Protein AF-A0A395YA28-F1 (afdb_monomer_lite)

Structure (mmCIF, N/CA/C/O backbone):
data_AF-A0A395YA28-F1
#
_entry.id   AF-A0A395YA28-F1
#
loop_
_atom_site.group_PDB
_atom_site.id
_atom_site.type_symbol
_atom_site.label_atom_id
_atom_site.label_alt_id
_atom_site.label_comp_id
_atom_site.label_asym_id
_atom_site.label_entity_id
_atom_site.label_seq_id
_atom_site.pdbx_PDB_ins_code
_atom_site.Cartn_x
_atom_site.Cartn_y
_atom_site.Cartn_z
_atom_site.occupancy
_atom_site.B_iso_or_equiv
_atom_site.auth_seq_id
_atom_site.auth_comp_id
_atom_site.auth_asym_id
_atom_site.auth_atom_id
_atom_site.pdbx_PDB_model_num
ATOM 1 N N . MET A 1 1 ? -22.698 13.852 12.020 1.00 35.22 1 MET A N 1
ATOM 2 C CA . MET A 1 1 ? -21.594 12.892 11.823 1.00 35.22 1 MET A CA 1
ATOM 3 C C . MET A 1 1 ? -20.305 13.655 12.083 1.00 35.22 1 MET A C 1
ATOM 5 O O . MET A 1 1 ? -20.058 14.628 11.381 1.00 35.22 1 MET A O 1
ATOM 9 N N . ARG A 1 2 ? -19.586 13.351 13.172 1.00 27.75 2 ARG A N 1
ATOM 10 C CA . ARG A 1 2 ? -18.287 13.980 13.459 1.00 27.75 2 ARG A CA 1
ATOM 11 C C . ARG A 1 2 ? -17.238 13.216 12.652 1.00 27.75 2 ARG A C 1
ATOM 13 O O . ARG A 1 2 ? -17.076 12.029 12.889 1.00 27.75 2 ARG A O 1
ATOM 20 N N . LYS A 1 3 ? -16.581 13.883 11.700 1.00 34.47 3 LYS A N 1
ATOM 21 C CA . LYS A 1 3 ? -15.331 13.391 11.110 1.00 34.47 3 LYS A CA 1
ATOM 22 C C . LYS A 1 3 ? -14.284 13.401 12.222 1.00 34.47 3 LYS A C 1
ATOM 24 O O . LYS A 1 3 ? -14.001 14.473 12.759 1.00 34.47 3 LYS A O 1
ATOM 29 N N . VAL A 1 4 ? -13.781 12.234 12.604 1.00 31.22 4 VAL A N 1
ATOM 30 C CA . VAL A 1 4 ? -12.625 12.121 13.495 1.00 31.22 4 VAL A CA 1
ATOM 31 C C . VAL A 1 4 ? -11.410 12.154 12.578 1.00 31.22 4 VAL A C 1
ATOM 33 O O . VAL A 1 4 ? -11.018 11.140 12.028 1.00 31.22 4 VAL A O 1
ATOM 36 N N . GLY A 1 5 ? -10.897 13.354 12.302 1.00 30.86 5 GLY A N 1
ATOM 37 C CA . GLY A 1 5 ? -9.595 13.479 11.650 1.00 30.86 5 GLY A CA 1
ATOM 38 C C . GLY A 1 5 ? -8.529 12.974 12.618 1.00 30.86 5 GLY A C 1
ATOM 39 O O . GLY A 1 5 ? -8.517 13.392 13.780 1.00 30.86 5 GLY A O 1
ATOM 40 N N . PHE A 1 6 ? -7.675 12.059 12.165 1.00 36.03 6 PHE A N 1
ATOM 41 C CA . PHE A 1 6 ? -6.577 11.522 12.957 1.00 36.03 6 PHE A CA 1
ATOM 42 C C . PHE A 1 6 ? -5.488 12.598 13.083 1.00 36.03 6 PHE A C 1
ATOM 44 O O . PHE A 1 6 ? -4.566 12.698 12.284 1.00 36.03 6 PHE A O 1
ATOM 51 N N . THR A 1 7 ? -5.600 13.473 14.081 1.00 37.34 7 THR A N 1
ATOM 52 C CA . THR A 1 7 ? -4.488 14.367 14.421 1.00 37.34 7 THR A CA 1
ATOM 53 C C . THR A 1 7 ? -3.539 13.612 15.347 1.00 37.34 7 THR A C 1
ATOM 55 O O . THR A 1 7 ? -3.899 13.301 16.493 1.00 37.34 7 THR A O 1
ATOM 58 N N . ILE A 1 8 ? -2.340 13.305 14.844 1.00 44.94 8 ILE A N 1
ATOM 59 C CA . ILE A 1 8 ? -1.212 12.836 15.654 1.00 44.94 8 ILE A CA 1
ATOM 60 C C . ILE A 1 8 ? -0.702 14.038 16.467 1.00 44.94 8 ILE A C 1
ATOM 62 O O . ILE A 1 8 ? -0.041 14.938 15.949 1.00 44.94 8 ILE A O 1
ATOM 66 N N . GLU A 1 9 ? -1.073 14.099 17.745 1.00 35.69 9 GLU A N 1
ATOM 67 C CA . GLU A 1 9 ? -0.599 15.119 18.687 1.00 35.69 9 GLU A CA 1
ATOM 68 C C . GLU A 1 9 ? 0.757 14.678 19.256 1.00 35.69 9 GLU A C 1
ATOM 70 O O . GLU A 1 9 ? 0.826 13.893 20.201 1.00 35.69 9 GLU A O 1
ATOM 75 N N . PHE A 1 10 ? 1.847 15.179 18.672 1.00 41.66 10 PHE A N 1
ATOM 76 C CA . PHE A 1 10 ? 3.196 14.971 19.201 1.00 41.66 10 PHE A CA 1
ATOM 77 C C . PHE A 1 10 ? 3.428 15.850 20.440 1.00 41.66 10 PHE A C 1
ATOM 79 O O . PHE A 1 10 ? 3.102 17.042 20.449 1.00 41.66 10 PHE A O 1
ATOM 86 N N . GLY A 1 11 ? 3.994 15.260 21.498 1.00 36.97 11 GLY A N 1
ATOM 87 C CA . GLY A 1 11 ? 4.293 15.934 22.761 1.00 36.97 11 GLY A CA 1
ATOM 88 C C . GLY A 1 11 ? 5.095 17.226 22.558 1.00 36.97 11 GLY A C 1
ATOM 89 O O . GLY A 1 11 ? 6.029 17.287 21.765 1.00 36.97 11 GLY A O 1
ATOM 90 N N . LYS A 1 12 ? 4.726 18.284 23.291 1.00 42.75 12 LYS A N 1
ATOM 91 C CA . LYS A 1 12 ? 5.206 19.676 23.136 1.00 42.75 12 LYS A CA 1
ATOM 92 C C . LYS A 1 12 ? 6.704 19.923 23.429 1.00 42.75 12 LYS A C 1
ATOM 94 O O . LYS A 1 12 ? 7.068 21.056 23.740 1.00 42.75 12 LYS A O 1
ATOM 99 N N . THR A 1 13 ? 7.578 18.921 23.371 1.00 44.84 13 THR A N 1
ATOM 100 C CA . THR A 1 13 ? 8.970 19.038 23.846 1.00 44.84 13 THR A CA 1
ATOM 101 C C . THR A 1 13 ? 10.035 18.366 22.975 1.00 44.84 13 THR A C 1
ATOM 103 O O . THR A 1 13 ? 11.168 18.260 23.433 1.00 44.84 13 THR A O 1
ATOM 106 N N . GLU A 1 14 ? 9.734 17.942 21.747 1.00 44.88 14 GLU A N 1
ATOM 107 C CA . GLU A 1 14 ? 10.745 17.340 20.858 1.00 44.88 14 GLU A CA 1
ATOM 108 C C . GLU A 1 14 ? 11.347 18.361 19.883 1.00 44.88 14 GLU A C 1
ATOM 110 O O . GLU A 1 14 ? 10.665 19.247 19.361 1.00 44.88 14 GLU A O 1
ATOM 115 N N . ASN A 1 15 ? 12.660 18.257 19.675 1.00 51.00 15 ASN A N 1
ATOM 116 C CA . ASN A 1 15 ? 13.441 19.104 18.777 1.00 51.00 15 ASN A CA 1
ATOM 117 C C . ASN A 1 15 ? 12.958 18.908 17.323 1.00 51.00 15 ASN A C 1
ATOM 119 O O . ASN A 1 15 ? 12.634 17.788 16.946 1.00 51.00 15 ASN A O 1
ATOM 123 N N . GLU A 1 16 ? 12.924 19.949 16.479 1.00 54.19 16 GLU A N 1
ATOM 124 C CA . GLU A 1 16 ? 12.322 19.875 15.125 1.00 54.19 16 GLU A CA 1
ATOM 125 C C . GLU A 1 16 ? 12.904 18.748 14.254 1.00 54.19 16 GLU A C 1
ATOM 127 O O . GLU A 1 16 ? 12.191 18.141 13.458 1.00 54.19 16 GLU A O 1
ATOM 132 N N . LYS A 1 17 ? 14.190 18.436 14.450 1.00 55.50 17 LYS A N 1
ATOM 133 C CA . LYS A 1 17 ? 14.877 17.326 13.783 1.00 55.50 17 LYS A CA 1
ATOM 134 C C . LYS A 1 17 ? 14.385 15.951 14.259 1.00 55.50 17 LYS A C 1
ATOM 136 O O . LYS A 1 17 ? 14.103 15.089 13.440 1.00 55.50 17 LYS A O 1
ATOM 141 N N . GLU A 1 18 ? 14.253 15.781 15.570 1.00 54.69 18 GLU A N 1
ATOM 142 C CA . GLU A 1 18 ? 13.795 14.543 16.219 1.00 54.69 18 GLU A CA 1
ATOM 143 C C . GLU A 1 18 ? 12.316 14.283 15.884 1.00 54.69 18 GLU A C 1
ATOM 145 O O . GLU A 1 18 ? 11.922 13.171 15.555 1.00 54.69 18 GLU A O 1
ATOM 150 N N . ARG A 1 19 ? 11.517 15.356 15.809 1.00 50.41 19 ARG A N 1
ATOM 151 C CA . ARG A 1 19 ? 10.129 15.324 15.336 1.00 50.41 19 ARG A CA 1
ATOM 152 C C . ARG A 1 19 ? 10.008 14.867 13.875 1.00 50.41 19 ARG A C 1
ATOM 154 O O . ARG A 1 19 ? 9.058 14.165 13.543 1.00 50.41 19 ARG A O 1
ATOM 161 N N . GLY A 1 20 ? 10.940 15.271 13.007 1.00 57.16 20 GLY A N 1
ATOM 162 C CA . GLY A 1 20 ? 10.991 14.826 11.610 1.00 57.16 20 GLY A CA 1
ATOM 163 C C . GLY A 1 20 ? 11.366 13.348 11.469 1.00 57.16 20 GLY A C 1
ATOM 164 O O . GLY A 1 20 ? 10.718 12.627 10.719 1.00 57.16 20 GLY A O 1
ATOM 165 N N . GLU A 1 21 ? 12.357 12.883 12.233 1.00 60.34 21 GLU A N 1
ATOM 166 C CA . GLU A 1 21 ? 12.783 11.473 12.258 1.00 60.34 21 GLU A CA 1
ATOM 167 C C . GLU A 1 21 ? 11.669 10.555 12.809 1.00 60.34 21 GLU A C 1
ATOM 169 O O . GLU A 1 21 ? 11.380 9.511 12.220 1.00 60.34 21 GLU A O 1
ATOM 174 N N . ASN A 1 22 ? 10.962 10.984 13.863 1.00 62.81 22 ASN A N 1
ATOM 175 C CA . ASN A 1 22 ? 9.815 10.264 14.434 1.00 62.81 22 ASN A CA 1
ATOM 176 C C . ASN A 1 22 ? 8.620 10.195 13.467 1.00 62.81 22 ASN A C 1
ATOM 178 O O . ASN A 1 22 ? 7.894 9.203 13.441 1.00 62.81 22 ASN A O 1
ATOM 182 N N . PHE A 1 23 ? 8.416 11.237 12.657 1.00 64.00 23 PHE A N 1
ATOM 183 C CA . PHE A 1 23 ? 7.355 11.279 11.652 1.00 64.00 23 PHE A CA 1
ATOM 184 C C . PHE A 1 23 ? 7.618 10.317 10.489 1.00 64.00 23 PHE A C 1
ATOM 186 O O . PHE A 1 23 ? 6.723 9.561 10.125 1.00 64.00 23 PHE A O 1
ATOM 193 N N . VAL A 1 24 ? 8.845 10.299 9.954 1.00 65.50 24 VAL A N 1
ATOM 194 C CA . VAL A 1 24 ? 9.228 9.353 8.893 1.00 65.50 24 VAL A CA 1
ATOM 195 C C . VAL A 1 24 ? 9.125 7.919 9.409 1.00 65.50 24 VAL A C 1
ATOM 197 O O . VAL A 1 24 ? 8.414 7.126 8.808 1.00 65.50 24 VAL A O 1
ATOM 200 N N . SER A 1 25 ? 9.686 7.626 10.588 1.00 71.75 25 SER A N 1
ATOM 201 C CA . SER A 1 25 ? 9.591 6.295 11.218 1.00 71.75 25 SER A CA 1
ATOM 202 C C . SER A 1 25 ? 8.139 5.835 11.413 1.00 71.75 25 SER A C 1
ATOM 204 O O . SER A 1 25 ? 7.821 4.664 11.226 1.00 71.75 25 SER A O 1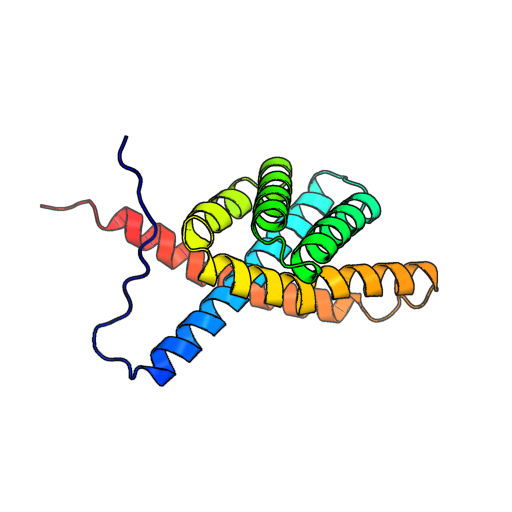
ATOM 206 N N . GLY A 1 26 ? 7.236 6.761 11.752 1.00 74.56 26 GLY A N 1
ATOM 207 C CA . GLY A 1 26 ? 5.806 6.476 11.851 1.00 74.56 26 GLY A CA 1
ATOM 208 C C . GLY A 1 26 ? 5.175 6.101 10.508 1.00 74.56 26 GLY A C 1
ATOM 209 O O . GLY A 1 26 ? 4.402 5.149 10.451 1.00 74.56 26 GLY A O 1
ATOM 210 N N . ILE A 1 27 ? 5.518 6.809 9.428 1.00 77.88 27 ILE A N 1
ATOM 211 C CA . ILE A 1 27 ? 5.037 6.491 8.074 1.00 77.88 27 ILE A CA 1
ATOM 212 C C . ILE A 1 27 ? 5.583 5.140 7.606 1.00 77.88 27 ILE A C 1
ATOM 214 O O . ILE A 1 27 ? 4.824 4.346 7.061 1.00 77.88 27 ILE A O 1
ATOM 218 N N . GLU A 1 28 ? 6.854 4.836 7.870 1.00 80.56 28 GLU A N 1
ATOM 219 C CA . GLU A 1 28 ? 7.442 3.535 7.527 1.00 80.56 28 GLU A CA 1
ATOM 220 C C . GLU A 1 28 ? 6.700 2.373 8.202 1.00 80.56 28 GLU A C 1
ATOM 222 O O . GLU A 1 28 ? 6.359 1.385 7.549 1.00 80.56 28 GLU A O 1
ATOM 227 N N . ALA A 1 29 ? 6.394 2.504 9.497 1.00 79.69 29 ALA A N 1
ATOM 228 C CA . ALA A 1 29 ? 5.615 1.507 10.229 1.00 79.69 29 ALA A CA 1
ATOM 229 C C . ALA A 1 29 ? 4.206 1.345 9.632 1.00 79.69 29 ALA A C 1
ATOM 231 O O . ALA A 1 29 ? 3.722 0.228 9.450 1.00 79.69 29 ALA A O 1
ATOM 232 N N . LEU A 1 30 ? 3.559 2.454 9.259 1.00 81.31 30 LEU A N 1
ATOM 233 C CA . LEU A 1 30 ? 2.241 2.444 8.620 1.00 81.31 30 LEU A CA 1
ATOM 234 C C . LEU A 1 30 ? 2.261 1.761 7.251 1.00 81.31 30 LEU A C 1
ATOM 236 O O . LEU A 1 30 ? 1.351 0.984 6.958 1.00 81.31 30 LEU A O 1
ATOM 240 N N . VAL A 1 31 ? 3.292 2.005 6.437 1.00 86.56 31 VAL A N 1
ATOM 241 C CA . VAL A 1 31 ? 3.490 1.322 5.150 1.00 86.56 31 VAL A CA 1
ATOM 242 C C . VAL A 1 31 ? 3.566 -0.184 5.364 1.00 86.56 31 VAL A C 1
ATOM 244 O O . VAL A 1 31 ? 2.800 -0.927 4.754 1.00 86.56 3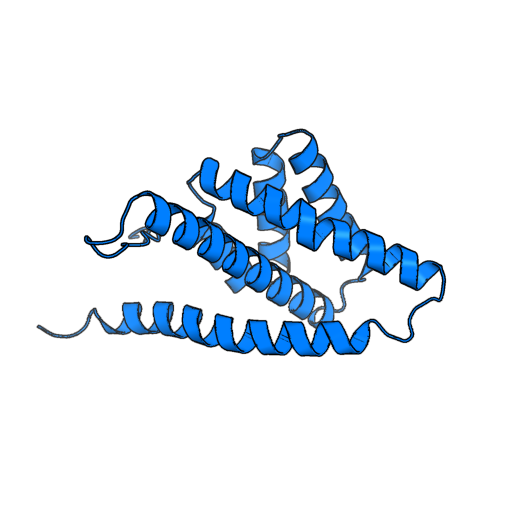1 VAL A O 1
ATOM 247 N N . ARG A 1 32 ? 4.431 -0.638 6.275 1.00 84.38 32 ARG A N 1
ATOM 248 C CA . ARG A 1 32 ? 4.629 -2.072 6.518 1.00 84.38 32 ARG A CA 1
ATOM 249 C C . ARG A 1 32 ? 3.389 -2.750 7.098 1.00 84.38 32 ARG A C 1
ATOM 251 O O . ARG A 1 32 ? 3.083 -3.880 6.742 1.00 84.38 32 ARG A O 1
ATOM 258 N N . MET A 1 33 ? 2.645 -2.072 7.970 1.00 84.00 33 MET A N 1
ATOM 259 C CA . MET A 1 33 ? 1.390 -2.617 8.498 1.00 84.00 33 MET A CA 1
ATOM 260 C C . MET A 1 33 ? 0.291 -2.693 7.444 1.00 84.00 33 MET A C 1
ATOM 262 O O . MET A 1 33 ? -0.479 -3.652 7.438 1.00 84.00 33 MET A O 1
ATOM 266 N N . THR A 1 34 ? 0.218 -1.691 6.564 1.00 86.44 34 THR A N 1
ATOM 267 C CA . THR A 1 34 ? -0.709 -1.710 5.430 1.00 86.44 34 THR A CA 1
ATOM 268 C C . THR A 1 34 ? -0.373 -2.888 4.523 1.00 86.44 34 THR A C 1
ATOM 270 O O . THR A 1 34 ? -1.245 -3.696 4.229 1.00 86.44 34 THR A O 1
ATOM 273 N N . GLU A 1 35 ? 0.895 -3.032 4.141 1.00 89.31 35 GLU A N 1
ATOM 274 C CA . GLU A 1 35 ? 1.376 -4.137 3.312 1.00 89.31 35 GLU A CA 1
ATOM 275 C C . GLU A 1 35 ? 1.054 -5.504 3.918 1.00 89.31 35 GLU A C 1
ATOM 277 O O . GLU A 1 35 ? 0.444 -6.325 3.236 1.00 89.31 35 GLU A O 1
ATOM 282 N N . LYS A 1 36 ? 1.377 -5.722 5.200 1.00 87.25 36 LYS A N 1
ATOM 283 C CA . LYS A 1 36 ? 1.115 -6.997 5.876 1.00 87.25 36 LYS A CA 1
ATOM 284 C C . LYS A 1 36 ? -0.362 -7.368 5.805 1.00 87.25 36 LYS A C 1
ATOM 286 O O . LYS A 1 36 ? -0.695 -8.488 5.438 1.00 87.25 36 LYS A O 1
ATOM 291 N N . ARG A 1 37 ? -1.253 -6.414 6.093 1.00 85.31 37 ARG A N 1
ATOM 292 C CA . ARG A 1 37 ? -2.703 -6.641 6.024 1.00 85.31 37 ARG A CA 1
ATOM 293 C C . ARG A 1 37 ? -3.182 -6.964 4.618 1.00 85.31 37 ARG A C 1
ATOM 295 O O . ARG A 1 37 ? -3.970 -7.888 4.451 1.00 85.31 37 ARG A O 1
ATOM 302 N N . LEU A 1 38 ? -2.707 -6.229 3.612 1.00 86.50 38 LEU A N 1
ATOM 303 C CA . LEU A 1 38 ? -3.065 -6.503 2.221 1.00 86.50 38 LEU A CA 1
ATOM 304 C C . LEU A 1 38 ? -2.573 -7.892 1.789 1.00 86.50 38 LEU A C 1
ATOM 306 O O . LEU A 1 38 ? -3.332 -8.639 1.180 1.00 86.50 38 LEU A O 1
ATOM 310 N N . SER A 1 39 ? -1.344 -8.261 2.152 1.00 86.00 39 SER A N 1
ATOM 311 C CA . SER A 1 39 ? -0.746 -9.562 1.833 1.00 86.00 39 SER A CA 1
ATOM 312 C C . SER A 1 39 ? -1.477 -10.726 2.515 1.00 86.00 39 SER A C 1
ATOM 314 O O . SER A 1 39 ? -1.856 -11.695 1.850 1.00 86.00 39 SER A O 1
ATOM 316 N N . ASP A 1 40 ? -1.768 -10.600 3.814 1.00 86.00 40 ASP A N 1
ATOM 317 C CA . ASP A 1 40 ? -2.552 -11.582 4.574 1.00 86.00 40 ASP A CA 1
ATOM 318 C C . ASP A 1 40 ? -3.958 -11.741 3.964 1.00 86.00 40 ASP A C 1
ATOM 320 O O . ASP A 1 40 ? -4.424 -12.858 3.726 1.00 86.00 40 ASP A O 1
ATOM 324 N N . ALA A 1 41 ? -4.614 -10.630 3.613 1.00 84.81 41 ALA A N 1
ATOM 325 C CA . ALA A 1 41 ? -5.928 -10.648 2.977 1.00 84.81 41 ALA A CA 1
ATOM 326 C C . ALA A 1 41 ? -5.909 -11.295 1.582 1.00 84.81 41 ALA A C 1
ATOM 328 O O . ALA A 1 41 ? -6.844 -12.017 1.230 1.00 84.81 41 ALA A O 1
ATOM 329 N N . VAL A 1 42 ? -4.859 -11.091 0.780 1.00 84.19 42 VAL A N 1
ATOM 330 C CA . VAL A 1 42 ? -4.685 -11.772 -0.519 1.00 84.19 42 VAL A CA 1
ATOM 331 C C . VAL A 1 42 ? -4.597 -13.283 -0.322 1.00 84.19 42 VAL A C 1
ATOM 333 O O . VAL A 1 42 ? -5.290 -14.036 -1.013 1.00 84.19 42 VAL A O 1
ATOM 336 N N . HIS A 1 43 ? -3.809 -13.725 0.660 1.00 81.19 43 HIS A N 1
ATOM 337 C CA . HIS A 1 43 ? -3.683 -15.139 0.998 1.00 81.19 43 HIS A CA 1
ATOM 338 C C . HIS A 1 43 ? -5.023 -15.744 1.466 1.00 81.19 43 HIS A C 1
ATOM 340 O O . HIS A 1 43 ? -5.385 -16.847 1.049 1.00 81.19 43 HIS A O 1
ATO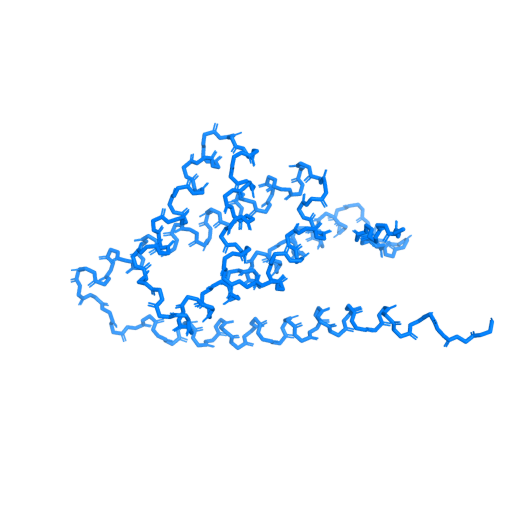M 346 N N . ASP A 1 44 ? -5.797 -15.014 2.273 1.00 80.38 44 ASP A N 1
ATOM 347 C CA . ASP A 1 44 ? -7.065 -15.491 2.841 1.00 80.38 44 ASP A CA 1
ATOM 348 C C . ASP A 1 44 ? -8.246 -15.457 1.857 1.00 80.38 44 ASP A C 1
ATOM 350 O O . ASP A 1 44 ? -9.147 -16.301 1.920 1.00 80.38 44 ASP A O 1
ATOM 354 N N . THR A 1 45 ? -8.257 -14.503 0.923 1.00 77.06 45 THR A N 1
ATOM 355 C CA . THR A 1 45 ? -9.312 -14.369 -0.099 1.00 77.06 45 THR A CA 1
ATOM 356 C C . THR A 1 45 ? -9.133 -15.329 -1.276 1.00 77.06 45 THR A C 1
ATOM 358 O O . THR A 1 45 ? -10.074 -15.525 -2.052 1.00 77.06 45 THR A O 1
ATOM 361 N N . GLY A 1 46 ? -7.961 -15.962 -1.400 1.00 71.38 46 GLY A N 1
ATOM 362 C CA . GLY A 1 46 ? -7.619 -16.822 -2.533 1.00 71.38 46 GLY A CA 1
ATOM 363 C C . GLY A 1 46 ? -7.442 -16.041 -3.835 1.00 71.38 46 GLY A C 1
ATOM 364 O O . GLY A 1 46 ? -7.645 -16.599 -4.915 1.00 71.38 46 GLY A O 1
ATOM 365 N N . LEU A 1 47 ? -7.123 -14.748 -3.732 1.00 78.62 47 LEU A N 1
ATOM 366 C CA . LEU A 1 47 ? -6.712 -13.937 -4.869 1.00 78.62 47 LEU A CA 1
ATOM 367 C C . LEU A 1 47 ? -5.382 -14.466 -5.407 1.00 78.62 47 LEU A C 1
ATOM 369 O O . LEU A 1 47 ? -4.493 -14.852 -4.650 1.00 78.62 47 LEU A O 1
ATOM 373 N N . GLU A 1 48 ? -5.258 -14.495 -6.731 1.00 83.25 48 GLU A N 1
ATOM 374 C CA . GLU A 1 48 ? -4.008 -14.894 -7.372 1.00 83.25 48 GLU A CA 1
ATOM 375 C C . GLU A 1 48 ? -2.918 -13.885 -7.010 1.00 83.25 48 GLU A C 1
ATOM 377 O O . GLU A 1 48 ? -3.092 -12.677 -7.195 1.00 83.25 48 GLU A O 1
ATOM 382 N N . PHE A 1 49 ? -1.787 -14.391 -6.519 1.00 82.00 49 PHE A N 1
ATOM 383 C CA . PHE A 1 49 ? -0.643 -13.570 -6.125 1.00 82.00 49 PHE A CA 1
ATOM 384 C C . PHE A 1 49 ? -0.185 -12.656 -7.269 1.00 82.00 49 PHE A C 1
ATOM 386 O O . PHE A 1 49 ? 0.078 -11.480 -7.045 1.00 82.00 49 PHE A O 1
ATOM 393 N N . ASP A 1 50 ? -0.194 -13.155 -8.507 1.00 81.94 50 ASP A N 1
ATOM 394 C CA . ASP A 1 50 ? 0.167 -12.366 -9.689 1.00 81.94 50 ASP A CA 1
ATOM 395 C C . ASP A 1 50 ? -0.755 -11.157 -9.894 1.00 81.94 50 ASP A C 1
ATOM 397 O O . ASP A 1 50 ? -0.277 -10.075 -10.218 1.00 81.94 50 ASP A O 1
ATOM 401 N N . ALA A 1 51 ? -2.060 -11.302 -9.635 1.00 85.56 51 ALA A N 1
ATOM 402 C CA . ALA A 1 51 ? -3.008 -10.195 -9.751 1.00 85.56 51 ALA A CA 1
ATOM 403 C C . ALA A 1 51 ? -2.785 -9.128 -8.666 1.00 85.56 51 ALA A C 1
ATOM 405 O O . ALA A 1 51 ? -3.031 -7.947 -8.903 1.00 85.56 51 ALA A O 1
ATOM 406 N N . TYR A 1 52 ? -2.311 -9.537 -7.486 1.00 87.88 52 TYR A N 1
ATOM 407 C CA . TYR A 1 52 ? -1.896 -8.605 -6.442 1.00 87.88 52 TYR A CA 1
ATOM 408 C C . TYR A 1 52 ? -0.620 -7.858 -6.844 1.00 87.88 52 TYR A C 1
ATOM 410 O O . TYR A 1 52 ? -0.598 -6.633 -6.776 1.00 87.88 52 TYR A O 1
ATOM 418 N N . VAL A 1 53 ? 0.403 -8.568 -7.333 1.00 87.50 53 VAL A N 1
ATOM 419 C CA . VAL A 1 53 ? 1.654 -7.949 -7.804 1.00 87.50 53 VAL A CA 1
ATOM 420 C C . VAL A 1 53 ? 1.398 -6.980 -8.961 1.00 87.50 53 VAL A C 1
ATOM 422 O O . VAL A 1 53 ? 1.970 -5.897 -8.962 1.00 87.50 53 VAL A O 1
ATOM 425 N N . ASP A 1 54 ? 0.510 -7.312 -9.901 1.00 89.50 54 ASP A N 1
ATOM 426 C CA . ASP A 1 54 ? 0.144 -6.410 -11.002 1.00 89.50 54 ASP A CA 1
ATOM 427 C C . ASP A 1 54 ? -0.515 -5.114 -10.497 1.00 89.50 54 ASP A C 1
ATOM 429 O O . ASP A 1 54 ? -0.234 -4.035 -11.014 1.00 89.50 54 ASP A O 1
ATOM 433 N N . ALA A 1 55 ? -1.349 -5.189 -9.454 1.00 90.38 55 ALA A N 1
ATOM 434 C CA . ALA A 1 55 ? -1.929 -3.996 -8.838 1.00 90.38 55 ALA A CA 1
ATOM 435 C C . ALA A 1 55 ? -0.865 -3.133 -8.133 1.00 90.38 55 ALA A C 1
ATOM 437 O O . ALA A 1 55 ? -0.934 -1.905 -8.191 1.00 90.38 55 ALA A O 1
ATOM 438 N N . LEU A 1 56 ? 0.126 -3.758 -7.485 1.00 91.81 56 LEU A N 1
ATOM 439 C CA . LEU A 1 56 ? 1.252 -3.043 -6.876 1.00 91.81 56 LEU A CA 1
ATOM 440 C C . LEU A 1 56 ? 2.138 -2.365 -7.931 1.00 91.81 56 LEU A C 1
ATOM 442 O O . LEU A 1 56 ? 2.539 -1.221 -7.733 1.00 91.81 56 LEU A O 1
ATOM 446 N N . ASP A 1 57 ? 2.399 -3.042 -9.052 1.00 89.50 57 ASP A N 1
ATOM 447 C CA . ASP A 1 57 ? 3.157 -2.512 -10.195 1.00 89.50 57 ASP A CA 1
ATOM 448 C C . ASP A 1 57 ? 2.438 -1.312 -10.840 1.00 89.50 57 ASP A C 1
ATOM 450 O O . ASP A 1 57 ? 3.057 -0.304 -11.177 1.00 89.50 57 ASP A O 1
ATOM 454 N N . GLU A 1 58 ? 1.105 -1.354 -10.932 1.00 92.75 58 GLU A N 1
ATOM 455 C CA . GLU A 1 58 ? 0.314 -0.220 -11.421 1.00 92.75 58 GLU A CA 1
ATOM 456 C C . GLU A 1 58 ? 0.400 0.991 -10.473 1.00 92.75 58 GLU A C 1
ATOM 458 O O . GLU A 1 58 ? 0.648 2.111 -10.923 1.00 92.75 58 GLU A O 1
ATOM 463 N N . ILE A 1 59 ? 0.273 0.780 -9.156 1.00 92.81 59 ILE A N 1
ATOM 464 C CA . ILE A 1 59 ? 0.454 1.840 -8.144 1.00 92.81 59 ILE A CA 1
ATOM 465 C C . ILE A 1 59 ? 1.871 2.437 -8.226 1.00 92.81 59 ILE A C 1
ATOM 467 O O . ILE A 1 59 ? 2.034 3.662 -8.174 1.00 92.81 59 ILE A O 1
ATOM 471 N N . SER A 1 60 ? 2.883 1.578 -8.373 1.00 91.69 60 SER A N 1
ATOM 472 C CA . SER A 1 60 ? 4.291 1.952 -8.546 1.00 91.69 60 SER A CA 1
ATOM 473 C C . SER A 1 60 ? 4.487 2.866 -9.756 1.00 91.69 60 SER A C 1
ATOM 475 O O . SER A 1 60 ? 5.016 3.970 -9.617 1.00 91.69 60 SER A O 1
ATOM 477 N N . SER A 1 61 ? 3.951 2.476 -10.917 1.00 92.19 61 SER A N 1
ATOM 478 C CA . SER A 1 61 ? 4.074 3.248 -12.156 1.00 92.19 61 SER A CA 1
ATOM 479 C C . SER A 1 61 ? 3.530 4.671 -12.012 1.00 92.19 61 SER A C 1
ATOM 481 O O . SER A 1 61 ? 4.171 5.623 -12.456 1.00 92.19 61 SER A O 1
ATOM 483 N N . TYR A 1 62 ? 2.365 4.848 -11.381 1.00 93.81 62 TYR A N 1
ATOM 484 C CA . TYR A 1 62 ? 1.808 6.187 -11.154 1.00 93.81 62 TYR A CA 1
ATOM 485 C C . TYR A 1 62 ? 2.622 7.000 -10.141 1.00 93.81 62 TYR A C 1
ATOM 487 O O . TYR A 1 62 ? 2.784 8.211 -10.309 1.00 93.81 62 TYR A O 1
ATOM 495 N N . THR A 1 63 ? 3.177 6.340 -9.123 1.00 92.69 63 THR A N 1
ATOM 496 C CA . THR A 1 63 ? 4.073 6.976 -8.146 1.00 92.69 63 THR A CA 1
ATOM 497 C C . THR A 1 63 ? 5.336 7.511 -8.830 1.00 92.69 63 THR A C 1
ATOM 499 O O . THR A 1 63 ? 5.679 8.679 -8.651 1.00 92.69 63 THR A O 1
ATOM 502 N N . ASP A 1 64 ? 5.969 6.711 -9.691 1.00 90.81 64 ASP A N 1
ATOM 503 C CA . ASP A 1 64 ? 7.174 7.092 -10.443 1.00 90.81 64 ASP A CA 1
ATOM 504 C C . ASP A 1 64 ? 6.934 8.228 -11.447 1.00 90.81 64 ASP A C 1
ATOM 506 O O . ASP A 1 64 ? 7.808 9.069 -11.686 1.00 90.81 64 ASP A O 1
ATOM 510 N N . GLU A 1 65 ? 5.734 8.292 -12.026 1.00 94.50 65 GLU A N 1
ATOM 511 C CA . GLU A 1 65 ? 5.311 9.394 -12.895 1.00 94.50 65 GLU A CA 1
ATOM 512 C C . GLU A 1 65 ? 5.002 10.688 -12.116 1.00 94.50 65 GLU A C 1
ATOM 514 O O . GLU A 1 65 ? 4.828 11.756 -12.716 1.00 94.50 65 GLU A O 1
ATOM 519 N N . GLY A 1 66 ? 4.978 10.620 -10.781 1.00 91.88 66 GLY A N 1
ATOM 520 C CA . GLY A 1 66 ? 4.605 11.716 -9.893 1.00 91.88 66 GLY A CA 1
ATOM 521 C C . GLY A 1 66 ? 3.097 11.974 -9.839 1.00 91.88 66 GLY A C 1
ATOM 522 O O . GLY A 1 66 ? 2.678 13.015 -9.323 1.00 91.88 66 GLY A O 1
ATOM 523 N N . ASP A 1 67 ? 2.282 11.053 -10.359 1.00 93.25 67 ASP A N 1
ATOM 524 C CA . ASP A 1 67 ? 0.822 11.082 -10.276 1.00 93.25 67 ASP A CA 1
ATOM 525 C C . ASP A 1 67 ? 0.343 10.422 -8.973 1.00 93.25 67 ASP A C 1
ATOM 527 O O . ASP A 1 67 ? -0.293 9.366 -8.935 1.00 93.25 67 ASP A O 1
ATOM 531 N N . TYR A 1 68 ? 0.679 11.081 -7.864 1.00 91.00 68 TYR A N 1
ATOM 532 C CA . TYR A 1 68 ? 0.323 10.628 -6.521 1.00 91.00 68 TYR A CA 1
ATOM 533 C C . TYR A 1 68 ? -1.189 10.623 -6.270 1.00 91.00 68 TYR A C 1
ATOM 535 O O . TYR A 1 68 ? -1.647 9.899 -5.394 1.00 91.00 68 TYR A O 1
ATOM 543 N N . GLU A 1 69 ? -1.972 11.418 -7.007 1.00 90.75 69 GLU A N 1
ATOM 544 C CA . GLU A 1 69 ? -3.434 11.415 -6.888 1.00 90.75 69 GLU A CA 1
ATOM 545 C C . GLU A 1 69 ? -3.983 10.055 -7.327 1.00 90.75 69 GLU A C 1
ATOM 547 O O . GLU A 1 69 ? -4.644 9.377 -6.538 1.00 90.75 69 GLU A O 1
ATOM 552 N N . THR A 1 70 ? -3.607 9.607 -8.527 1.00 92.62 70 THR A N 1
ATOM 553 C CA . THR A 1 70 ? -4.010 8.295 -9.046 1.00 92.62 70 THR A CA 1
ATOM 554 C C . THR A 1 70 ? -3.448 7.152 -8.195 1.00 92.62 70 THR A C 1
ATOM 556 O O . THR A 1 70 ? -4.177 6.218 -7.858 1.00 92.62 70 THR A O 1
ATOM 559 N N . ALA A 1 71 ? -2.182 7.231 -7.773 1.00 93.44 71 ALA A N 1
ATOM 560 C CA . ALA A 1 71 ? -1.574 6.202 -6.927 1.00 93.44 71 ALA A CA 1
ATOM 561 C C . ALA A 1 71 ? -2.287 6.048 -5.565 1.00 93.44 71 ALA A C 1
ATOM 563 O O . ALA A 1 71 ? -2.521 4.923 -5.113 1.00 93.44 71 ALA A O 1
ATOM 564 N N . VAL A 1 72 ? -2.699 7.157 -4.931 1.00 91.31 72 VAL A N 1
ATOM 565 C CA . VAL A 1 72 ? -3.501 7.129 -3.692 1.00 91.31 72 VAL A CA 1
ATOM 566 C C . VAL A 1 72 ? -4.869 6.492 -3.931 1.00 91.31 72 VAL A C 1
ATOM 568 O O . VAL A 1 72 ? -5.324 5.692 -3.111 1.00 91.31 72 VAL A O 1
ATOM 571 N N . GLU A 1 73 ? -5.544 6.828 -5.031 1.00 91.06 73 GLU A N 1
ATOM 572 C CA . GLU A 1 73 ? -6.841 6.228 -5.355 1.00 91.06 73 GLU A CA 1
ATOM 573 C C . GLU A 1 73 ? -6.730 4.709 -5.533 1.00 91.06 73 GLU A C 1
ATOM 575 O O . GLU A 1 73 ? -7.557 3.965 -5.004 1.00 91.06 73 GLU A O 1
ATOM 580 N N . LEU A 1 74 ? -5.689 4.239 -6.221 1.00 92.06 74 LEU A N 1
ATOM 581 C CA . LEU A 1 74 ? -5.470 2.818 -6.477 1.00 92.06 74 LEU A CA 1
ATOM 582 C C . LEU A 1 74 ? -5.154 2.029 -5.204 1.00 92.06 74 LEU A C 1
ATOM 584 O O . LEU A 1 74 ? -5.792 1.002 -4.964 1.00 92.06 74 LEU A O 1
ATOM 588 N N . ILE A 1 75 ? -4.240 2.507 -4.350 1.00 91.00 75 ILE A N 1
ATOM 589 C CA . ILE A 1 75 ? -3.939 1.803 -3.092 1.00 91.00 75 ILE A CA 1
ATOM 590 C C . ILE A 1 75 ? -5.149 1.790 -2.149 1.00 91.00 75 ILE A C 1
ATOM 592 O O . ILE A 1 75 ? -5.398 0.805 -1.454 1.00 91.00 75 ILE A O 1
ATOM 596 N N . TYR A 1 76 ? -5.963 2.846 -2.177 1.00 90.25 76 TYR A N 1
ATOM 597 C CA . TYR A 1 76 ? -7.210 2.897 -1.428 1.00 90.25 76 TYR A CA 1
ATOM 598 C C . TYR A 1 76 ? -8.251 1.901 -1.960 1.00 90.25 76 TYR A C 1
ATOM 600 O O . TYR A 1 76 ? -8.906 1.218 -1.174 1.00 90.25 76 TYR A O 1
ATOM 608 N N . LEU A 1 77 ? -8.400 1.781 -3.283 1.00 90.62 77 LEU A N 1
ATOM 609 C CA . LEU A 1 77 ? -9.280 0.788 -3.908 1.00 90.62 77 LEU A CA 1
ATOM 610 C C . LEU A 1 77 ? -8.830 -0.643 -3.607 1.00 90.62 77 LEU A C 1
ATOM 612 O O . LEU A 1 77 ? -9.670 -1.502 -3.333 1.00 90.62 77 LEU A O 1
ATOM 616 N N . LEU A 1 78 ? -7.519 -0.884 -3.624 1.00 90.38 78 LEU A N 1
ATOM 617 C CA . LEU A 1 78 ? -6.928 -2.167 -3.265 1.00 90.38 78 LEU A CA 1
ATOM 618 C C . LEU A 1 78 ? -7.248 -2.525 -1.808 1.00 90.38 78 LEU A C 1
ATOM 620 O O . LEU A 1 78 ? -7.741 -3.619 -1.537 1.00 90.38 78 LEU A O 1
ATOM 624 N N . ALA A 1 79 ? -7.069 -1.581 -0.884 1.00 90.56 79 ALA A N 1
ATOM 625 C CA . ALA A 1 79 ? -7.426 -1.772 0.516 1.00 90.56 79 ALA A CA 1
ATOM 626 C C . ALA A 1 79 ? -8.933 -1.970 0.721 1.00 90.56 79 ALA A C 1
ATOM 628 O O . ALA A 1 79 ? -9.336 -2.888 1.424 1.00 90.56 79 ALA A O 1
ATOM 629 N N . LEU A 1 80 ? -9.782 -1.192 0.044 1.00 89.25 80 LEU A N 1
ATOM 630 C CA . LEU A 1 80 ? -11.240 -1.354 0.089 1.00 89.25 80 LEU A CA 1
ATOM 631 C C . LEU A 1 80 ? -11.692 -2.757 -0.350 1.00 89.25 80 LEU A C 1
ATOM 633 O O . LEU A 1 80 ? -12.713 -3.252 0.127 1.00 89.25 80 LEU A O 1
ATOM 637 N N . LEU A 1 81 ? -10.970 -3.372 -1.287 1.00 88.38 81 LEU A N 1
ATOM 638 C CA . LEU A 1 81 ? -11.268 -4.714 -1.773 1.00 88.38 81 LEU A CA 1
ATOM 639 C C . LEU A 1 81 ? -10.805 -5.806 -0.800 1.00 88.38 81 LEU A C 1
ATOM 641 O O . LEU A 1 81 ? -11.488 -6.822 -0.669 1.00 88.38 81 LEU A O 1
ATOM 645 N N . LEU A 1 82 ? -9.646 -5.608 -0.174 1.00 87.69 82 LEU A N 1
ATOM 646 C CA . LEU A 1 82 ? -8.933 -6.645 0.568 1.00 87.69 82 LEU A CA 1
ATOM 647 C C . LEU A 1 82 ? -9.173 -6.588 2.078 1.00 87.69 82 LEU A C 1
ATOM 649 O O . LEU A 1 82 ? -9.482 -7.614 2.678 1.00 87.69 82 LEU A O 1
ATOM 653 N N . ASP A 1 83 ? -9.041 -5.413 2.691 1.00 89.50 83 ASP A N 1
ATOM 654 C CA . ASP A 1 83 ? -9.018 -5.266 4.145 1.00 89.50 83 ASP A CA 1
ATOM 655 C C . ASP A 1 83 ? -9.522 -3.875 4.584 1.00 89.50 83 ASP A C 1
ATOM 657 O O . ASP A 1 83 ? -8.899 -2.839 4.336 1.00 89.50 83 ASP A O 1
ATOM 661 N N . GLU A 1 84 ? -10.679 -3.848 5.257 1.00 85.69 84 GLU A N 1
ATOM 662 C CA . GLU A 1 84 ? -11.320 -2.601 5.709 1.00 85.69 84 GLU A CA 1
ATOM 663 C C . GLU A 1 84 ? -10.461 -1.853 6.744 1.00 85.69 84 GLU A C 1
ATOM 665 O O . GLU A 1 84 ? -10.475 -0.622 6.757 1.00 85.69 84 GLU A O 1
ATOM 670 N N . ASP A 1 85 ? -9.671 -2.557 7.563 1.00 83.81 85 ASP A N 1
ATOM 671 C CA . ASP A 1 85 ? -8.800 -1.899 8.537 1.00 83.81 85 ASP A CA 1
ATOM 672 C C . ASP A 1 85 ? -7.604 -1.220 7.847 1.00 83.81 85 ASP A C 1
ATOM 674 O O . ASP A 1 85 ? -7.190 -0.131 8.249 1.00 83.81 85 ASP A O 1
ATOM 678 N N . ALA A 1 86 ? -7.028 -1.841 6.812 1.00 86.06 86 ALA A N 1
ATOM 679 C CA . ALA A 1 86 ? -5.980 -1.243 5.989 1.00 86.06 86 ALA A CA 1
ATOM 680 C C . ALA A 1 86 ? -6.503 0.027 5.314 1.00 86.06 86 ALA A C 1
ATOM 682 O O . ALA A 1 86 ? -5.853 1.071 5.344 1.00 86.06 86 ALA A O 1
ATOM 683 N N . LYS A 1 87 ? -7.726 -0.022 4.786 1.00 89.00 87 LYS A N 1
ATOM 684 C CA . LYS A 1 87 ? -8.400 1.154 4.235 1.00 89.00 87 LYS A CA 1
ATOM 685 C C . LYS A 1 87 ? -8.576 2.246 5.297 1.00 89.00 87 LYS A C 1
ATOM 687 O O . LYS A 1 87 ? -8.244 3.398 5.022 1.00 89.00 87 LYS A O 1
ATOM 692 N N . GLU A 1 88 ? -9.041 1.917 6.503 1.00 85.06 88 GLU A N 1
ATOM 693 C CA . GLU A 1 88 ? -9.194 2.896 7.590 1.00 85.06 88 GLU A CA 1
ATOM 694 C C . GLU A 1 88 ? -7.850 3.537 7.987 1.00 85.06 88 GLU A C 1
ATOM 696 O O . GLU A 1 88 ? -7.785 4.748 8.216 1.00 85.06 88 GLU A O 1
ATOM 701 N N . MET A 1 89 ? -6.752 2.769 7.992 1.00 83.44 89 MET A N 1
ATOM 702 C CA . MET A 1 89 ? -5.404 3.313 8.209 1.00 83.44 89 MET A CA 1
ATOM 703 C C . MET A 1 89 ? -5.022 4.341 7.140 1.00 83.44 89 MET A C 1
ATOM 705 O O . MET A 1 89 ? -4.542 5.426 7.479 1.00 83.44 89 MET A O 1
ATOM 709 N N . LEU A 1 90 ? -5.261 4.029 5.863 1.00 84.25 90 LEU A N 1
ATOM 710 C CA . LEU A 1 90 ? -4.986 4.946 4.755 1.00 84.25 90 LEU A CA 1
ATOM 711 C C . LEU A 1 90 ? -5.834 6.226 4.877 1.00 84.25 90 LEU A C 1
ATOM 713 O O . LEU A 1 90 ? -5.308 7.327 4.712 1.00 84.25 90 LEU A O 1
ATOM 717 N N . GLU A 1 91 ? -7.116 6.127 5.247 1.00 84.06 91 GLU A N 1
ATOM 718 C CA . GLU A 1 91 ? -7.971 7.306 5.477 1.00 84.06 91 GLU A CA 1
ATOM 719 C C . GLU A 1 91 ? -7.532 8.152 6.668 1.00 84.06 91 GLU A C 1
ATOM 721 O O . GLU A 1 91 ? -7.691 9.369 6.640 1.00 84.06 91 GLU A O 1
ATOM 726 N N . GLY A 1 92 ? -7.032 7.526 7.733 1.00 72.31 92 GLY A N 1
ATOM 727 C CA . GLY A 1 92 ? -6.592 8.235 8.928 1.00 72.31 92 GLY A CA 1
ATOM 728 C C . GLY A 1 92 ? -5.281 8.989 8.718 1.00 72.31 92 GLY A C 1
ATOM 729 O O . GLY A 1 92 ? -5.076 10.044 9.313 1.00 72.31 92 GLY A O 1
ATOM 730 N N . VAL A 1 93 ? -4.392 8.454 7.884 1.00 68.56 93 VAL A N 1
ATOM 731 C CA . VAL A 1 93 ? -2.999 8.907 7.791 1.00 68.56 93 VAL A CA 1
ATOM 732 C C . VAL A 1 93 ? -2.730 9.659 6.496 1.00 68.56 93 VAL A C 1
ATOM 734 O O . VAL A 1 93 ? -2.159 10.746 6.518 1.00 68.56 93 VAL A O 1
ATOM 737 N N . ILE A 1 94 ? -3.118 9.071 5.368 1.00 71.88 94 ILE A N 1
ATOM 738 C CA . ILE A 1 94 ? -2.759 9.552 4.033 1.00 71.88 94 ILE A CA 1
ATOM 739 C C . ILE A 1 94 ? -3.759 10.608 3.568 1.00 71.88 94 ILE A C 1
ATOM 741 O O . ILE A 1 94 ? -3.387 11.625 2.985 1.00 71.88 94 ILE A O 1
ATOM 745 N N . TYR A 1 95 ? -5.038 10.413 3.882 1.00 64.19 95 TYR A N 1
ATOM 746 C CA . TYR A 1 95 ? -6.084 11.381 3.579 1.00 64.19 95 TYR A CA 1
ATOM 747 C C . TYR A 1 95 ? -6.259 12.336 4.778 1.00 64.19 95 TYR A C 1
ATOM 749 O O . TYR A 1 95 ? -6.756 11.903 5.813 1.00 64.19 95 TYR A O 1
ATOM 757 N N . PRO A 1 96 ? -5.881 13.635 4.724 1.00 61.28 96 PRO A N 1
ATOM 758 C CA . PRO A 1 96 ? -5.904 14.542 3.572 1.00 61.28 96 PRO A CA 1
ATOM 759 C C . PRO A 1 96 ? -4.564 15.268 3.297 1.00 61.28 96 PRO A C 1
ATOM 761 O O . PRO A 1 96 ? -4.577 16.384 2.772 1.00 61.28 96 PRO A O 1
ATOM 764 N N . ASP A 1 97 ? -3.426 14.718 3.724 1.00 79.06 97 ASP A N 1
ATOM 765 C CA . ASP A 1 97 ? -2.127 15.392 3.607 1.00 79.06 97 ASP A CA 1
ATOM 766 C C . ASP A 1 97 ? -1.338 14.848 2.412 1.00 79.06 97 ASP A C 1
ATOM 768 O O . ASP A 1 97 ? -0.740 13.775 2.459 1.00 79.06 97 ASP A O 1
ATOM 772 N N . GLU A 1 98 ? -1.308 15.635 1.337 1.00 79.50 98 GLU A N 1
ATOM 773 C CA . GLU A 1 98 ? -0.597 15.310 0.098 1.00 79.50 98 GLU A CA 1
ATOM 774 C C . GLU A 1 98 ? 0.902 15.035 0.324 1.00 79.50 98 GLU A C 1
ATOM 776 O O . GLU A 1 98 ? 1.498 14.238 -0.396 1.00 79.50 98 GLU A O 1
ATOM 781 N N . ASN A 1 99 ? 1.535 15.657 1.326 1.00 84.06 99 ASN A N 1
ATOM 782 C CA . ASN A 1 99 ? 2.946 15.397 1.616 1.00 84.06 99 ASN A CA 1
ATOM 783 C C . ASN A 1 99 ? 3.133 14.064 2.342 1.00 84.06 99 ASN A C 1
ATOM 785 O O . ASN A 1 99 ? 4.094 13.354 2.055 1.00 84.06 99 ASN A O 1
ATOM 789 N N . VAL A 1 100 ? 2.224 13.713 3.259 1.00 82.56 100 VAL A N 1
ATO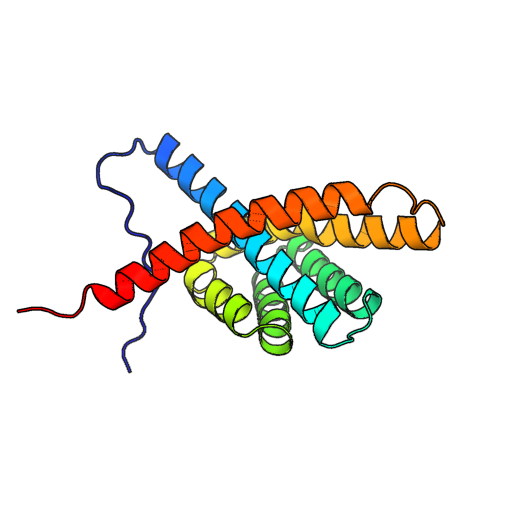M 790 C CA . VAL A 1 100 ? 2.223 12.389 3.905 1.00 82.56 100 VAL A CA 1
ATOM 791 C C . VAL A 1 100 ? 2.010 11.307 2.852 1.00 82.56 100 VAL A C 1
ATOM 793 O O . VAL A 1 100 ? 2.730 10.315 2.856 1.00 82.56 100 VAL A O 1
ATOM 796 N N . ALA A 1 101 ? 1.077 11.526 1.921 1.00 85.69 101 ALA A N 1
ATOM 797 C CA . ALA A 1 101 ? 0.797 10.604 0.828 1.00 85.69 101 ALA A CA 1
ATOM 798 C C . ALA A 1 101 ? 2.013 10.340 -0.056 1.00 85.69 101 ALA A C 1
ATOM 800 O O . ALA A 1 101 ? 2.308 9.187 -0.352 1.00 85.69 101 ALA A O 1
ATOM 801 N N . LYS A 1 102 ? 2.749 11.394 -0.418 1.00 89.88 102 LYS A N 1
ATOM 802 C CA . LYS A 1 102 ? 3.992 11.272 -1.188 1.00 89.88 102 LYS A CA 1
ATOM 803 C C . LYS A 1 102 ? 5.039 10.453 -0.450 1.00 89.88 102 LYS A C 1
ATOM 805 O O . LYS A 1 102 ? 5.531 9.482 -0.998 1.00 89.88 102 LYS A O 1
ATOM 810 N N . ILE A 1 103 ? 5.320 10.790 0.810 1.00 87.25 103 ILE A N 1
ATOM 811 C CA . ILE A 1 103 ? 6.322 10.068 1.613 1.00 87.25 103 ILE A CA 1
ATOM 812 C C . ILE A 1 103 ? 5.920 8.598 1.798 1.00 87.25 103 ILE A C 1
ATOM 814 O O . ILE A 1 103 ? 6.769 7.714 1.718 1.00 87.25 103 ILE A O 1
ATOM 818 N N . PHE A 1 104 ? 4.631 8.336 2.026 1.00 90.31 104 PHE A N 1
ATOM 819 C CA . PHE A 1 104 ? 4.103 6.981 2.123 1.00 90.31 104 PHE A CA 1
ATOM 820 C C . PHE A 1 104 ? 4.306 6.215 0.815 1.00 90.31 104 PHE A C 1
ATOM 822 O O . PHE A 1 104 ? 4.849 5.117 0.845 1.00 90.31 104 PHE A O 1
ATOM 829 N N . LEU A 1 105 ? 3.875 6.779 -0.318 1.00 91.38 105 LEU A N 1
ATOM 830 C CA . LEU A 1 105 ? 3.923 6.108 -1.615 1.00 91.38 105 LEU A CA 1
ATOM 831 C C . LEU A 1 105 ? 5.352 5.931 -2.120 1.00 91.38 105 LEU A C 1
ATOM 833 O O . LEU A 1 105 ? 5.656 4.861 -2.626 1.00 91.38 105 LEU A O 1
ATOM 837 N N . ASP A 1 106 ? 6.236 6.908 -1.918 1.00 90.50 106 ASP A N 1
ATOM 838 C CA . ASP A 1 106 ? 7.654 6.782 -2.268 1.00 90.50 106 ASP A CA 1
ATOM 839 C C . ASP A 1 106 ? 8.288 5.602 -1.510 1.00 90.50 106 ASP A C 1
ATOM 841 O O . ASP A 1 106 ? 8.943 4.753 -2.113 1.00 90.50 106 ASP A O 1
ATOM 845 N N . TYR A 1 107 ? 8.039 5.490 -0.197 1.00 87.62 107 TYR A N 1
ATOM 846 C CA . TYR A 1 107 ? 8.556 4.373 0.601 1.00 87.62 107 TYR A CA 1
ATOM 847 C C . TYR A 1 107 ? 7.884 3.042 0.240 1.00 87.62 107 TYR A C 1
ATOM 849 O O . TYR A 1 107 ? 8.547 2.009 0.150 1.00 87.62 107 TYR A O 1
ATOM 857 N N . PHE A 1 108 ? 6.565 3.046 0.037 1.00 87.88 108 PHE A N 1
ATOM 858 C CA . PHE A 1 108 ? 5.816 1.869 -0.397 1.00 87.88 108 PHE A CA 1
ATOM 859 C C . PHE A 1 108 ? 6.345 1.358 -1.737 1.00 87.88 108 PHE A C 1
ATOM 861 O O . PHE A 1 108 ? 6.548 0.159 -1.902 1.00 87.88 108 PHE A O 1
ATOM 868 N N . ASN A 1 109 ? 6.627 2.257 -2.673 1.00 88.25 109 ASN A N 1
ATOM 869 C CA . ASN A 1 109 ? 7.148 1.882 -3.969 1.00 88.25 109 ASN A CA 1
ATOM 870 C C . ASN A 1 109 ? 8.552 1.263 -3.853 1.00 88.25 109 ASN A C 1
ATOM 872 O O . ASN A 1 109 ? 8.755 0.110 -4.229 1.00 88.25 109 ASN A O 1
ATOM 876 N N . GLU A 1 110 ? 9.481 1.990 -3.221 1.00 84.44 110 GLU A N 1
ATOM 877 C CA . GLU A 1 110 ? 10.894 1.600 -3.120 1.00 84.44 110 GLU A CA 1
ATOM 878 C C . GLU A 1 110 ? 11.108 0.289 -2.343 1.00 84.44 110 GLU A C 1
ATOM 880 O O . GLU A 1 110 ? 11.996 -0.497 -2.677 1.00 84.44 110 GLU A O 1
ATOM 885 N N . TYR A 1 111 ? 10.320 0.042 -1.290 1.00 79.12 111 TYR A N 1
ATOM 886 C CA . TYR A 1 111 ? 10.584 -1.065 -0.362 1.00 79.12 111 TYR A CA 1
ATOM 887 C C . TYR A 1 111 ? 9.556 -2.192 -0.401 1.00 79.12 111 TYR A C 1
ATOM 889 O O . TYR A 1 111 ? 9.881 -3.297 0.037 1.00 79.12 111 TYR A O 1
ATOM 897 N N . ILE A 1 112 ? 8.339 -1.939 -0.891 1.00 84.19 112 ILE A N 1
ATOM 898 C CA . ILE A 1 112 ? 7.281 -2.949 -0.967 1.00 84.19 112 ILE A CA 1
ATOM 899 C C . ILE A 1 112 ? 7.046 -3.373 -2.415 1.00 84.19 112 ILE A C 1
ATOM 901 O O . ILE A 1 112 ? 7.317 -4.527 -2.746 1.00 84.19 112 ILE A O 1
ATOM 905 N N . ALA A 1 113 ? 6.564 -2.471 -3.275 1.00 78.88 113 ALA A N 1
ATOM 906 C CA . ALA A 1 113 ? 6.130 -2.822 -4.631 1.00 78.88 113 ALA A CA 1
ATOM 907 C C . ALA A 1 113 ? 7.268 -3.455 -5.451 1.00 78.88 113 ALA A C 1
ATOM 909 O O . ALA A 1 113 ? 7.114 -4.571 -5.957 1.00 78.88 113 ALA A O 1
ATOM 910 N N . ASP A 1 114 ? 8.444 -2.821 -5.462 1.00 79.06 114 ASP A N 1
ATOM 911 C CA . ASP A 1 114 ? 9.646 -3.358 -6.111 1.00 79.06 114 ASP A CA 1
ATOM 912 C C . ASP A 1 114 ? 10.047 -4.735 -5.555 1.00 79.06 114 ASP A C 1
ATOM 914 O O . ASP A 1 114 ? 10.441 -5.635 -6.303 1.00 79.06 114 ASP A O 1
ATOM 918 N N . GLY A 1 115 ? 9.910 -4.933 -4.240 1.00 81.62 115 GLY A N 1
ATOM 919 C CA . GLY A 1 115 ? 10.202 -6.205 -3.576 1.00 81.62 115 GLY A CA 1
ATOM 920 C C . GLY A 1 115 ? 9.318 -7.346 -4.082 1.00 81.62 115 GLY A C 1
ATOM 921 O O . GLY A 1 115 ? 9.819 -8.423 -4.405 1.00 81.62 115 GLY A O 1
ATOM 922 N N . TYR A 1 116 ? 8.018 -7.092 -4.236 1.00 82.12 116 TYR A N 1
ATOM 923 C CA . TYR A 1 116 ? 7.061 -8.064 -4.769 1.00 82.12 116 TYR A CA 1
ATOM 924 C C . TYR A 1 116 ? 7.333 -8.422 -6.237 1.00 82.12 116 TYR A C 1
ATOM 926 O O . TYR A 1 116 ? 7.251 -9.596 -6.616 1.00 82.12 116 TYR A O 1
ATOM 934 N N . VAL A 1 117 ? 7.713 -7.443 -7.063 1.00 77.88 117 VAL A N 1
ATOM 935 C CA . VAL A 1 117 ? 8.104 -7.684 -8.462 1.00 77.88 117 VAL A CA 1
ATOM 936 C C . VAL A 1 117 ? 9.364 -8.550 -8.534 1.00 77.88 117 VAL A C 1
ATOM 938 O O . VAL A 1 117 ? 9.421 -9.496 -9.326 1.00 77.88 117 VAL A O 1
ATOM 941 N N . VAL A 1 118 ? 10.362 -8.273 -7.690 1.00 78.94 118 VAL A N 1
ATOM 942 C CA . VAL A 1 118 ? 11.584 -9.086 -7.596 1.00 78.94 118 VAL A CA 1
ATOM 943 C C . VAL A 1 118 ? 11.268 -10.513 -7.145 1.00 78.94 118 VAL A C 1
ATOM 945 O O . VAL A 1 118 ? 11.759 -11.462 -7.757 1.00 78.94 118 VAL A O 1
ATOM 948 N N . ASP A 1 119 ? 10.420 -10.685 -6.132 1.00 80.19 119 ASP A N 1
ATOM 949 C CA . ASP A 1 119 ? 10.026 -12.003 -5.628 1.00 80.19 119 ASP A CA 1
ATOM 950 C C . ASP A 1 119 ? 9.319 -12.845 -6.701 1.00 80.19 119 ASP A C 1
ATOM 952 O O . ASP A 1 119 ? 9.638 -14.027 -6.862 1.00 80.19 119 ASP A O 1
ATOM 956 N N . ARG A 1 120 ? 8.426 -12.239 -7.500 1.00 79.00 120 ARG A N 1
ATOM 957 C CA . ARG A 1 120 ? 7.795 -12.902 -8.656 1.00 79.00 120 ARG A CA 1
ATOM 958 C C . ARG A 1 120 ? 8.841 -13.402 -9.656 1.00 79.00 120 ARG A C 1
ATOM 960 O O . ARG A 1 120 ? 8.813 -14.567 -10.051 1.00 79.00 120 ARG A O 1
ATOM 967 N N . LEU A 1 121 ? 9.810 -12.559 -10.020 1.00 75.31 121 LEU A N 1
ATOM 968 C CA . LEU A 1 121 ? 10.890 -12.938 -10.942 1.00 75.31 121 LEU A CA 1
ATOM 969 C C . LEU A 1 121 ? 11.755 -14.082 -10.387 1.00 75.31 121 LEU A C 1
ATOM 971 O O . LEU A 1 121 ? 12.203 -14.953 -11.139 1.00 75.31 121 LEU A O 1
ATOM 975 N N . LEU A 1 122 ? 11.986 -14.109 -9.072 1.00 75.75 122 LEU A N 1
ATOM 976 C CA . LEU A 1 122 ? 12.726 -15.187 -8.419 1.00 75.75 122 LEU A CA 1
ATOM 977 C C . LEU A 1 122 ? 11.947 -16.508 -8.425 1.00 75.75 122 LEU A C 1
ATOM 979 O O . LEU A 1 122 ? 12.542 -17.543 -8.747 1.00 75.75 122 LEU A O 1
ATOM 983 N N . GLN A 1 123 ? 10.638 -16.477 -8.158 1.00 71.75 123 GLN A N 1
ATOM 984 C CA . GLN A 1 123 ? 9.762 -17.650 -8.259 1.00 71.75 123 GLN A CA 1
ATOM 985 C C . GLN A 1 123 ? 9.716 -18.206 -9.688 1.00 71.75 123 GLN A C 1
ATOM 987 O O . GLN A 1 123 ? 9.906 -19.408 -9.882 1.00 71.75 123 GLN A O 1
ATOM 992 N N . GLU A 1 124 ? 9.575 -17.346 -10.702 1.00 72.12 124 GLU A N 1
ATOM 993 C CA . GLU A 1 124 ? 9.620 -17.750 -12.116 1.00 72.12 124 GLU A CA 1
ATOM 994 C C . GLU A 1 124 ? 10.967 -18.382 -12.507 1.00 72.12 124 GLU A C 1
ATOM 996 O O . GLU A 1 124 ? 11.025 -19.291 -13.340 1.00 72.12 124 GLU A O 1
ATOM 1001 N N . SER A 1 125 ? 12.062 -17.930 -11.888 1.00 65.56 125 SER A N 1
ATOM 1002 C CA . SER A 1 125 ? 13.410 -18.460 -12.127 1.00 65.56 125 SER A CA 1
ATOM 1003 C C . SER A 1 125 ? 13.735 -19.752 -11.357 1.00 65.56 125 SER A C 1
ATOM 1005 O O . SER A 1 125 ? 14.751 -20.391 -11.645 1.00 65.56 125 SER A O 1
ATOM 1007 N N . GLY A 1 126 ? 12.878 -20.168 -10.414 1.00 58.69 126 GLY A N 1
ATOM 1008 C CA . GLY A 1 126 ? 13.047 -21.378 -9.603 1.00 58.69 126 GLY A CA 1
ATOM 1009 C C . GLY A 1 126 ? 14.101 -21.277 -8.490 1.00 58.69 126 GLY A C 1
ATOM 1010 O O . GLY A 1 126 ? 14.695 -22.293 -8.132 1.00 58.69 126 GLY A O 1
ATOM 1011 N N . ALA A 1 127 ? 14.364 -20.079 -7.955 1.00 58.47 127 ALA A N 1
ATOM 1012 C CA . ALA A 1 127 ? 15.415 -19.810 -6.959 1.00 58.47 127 ALA A CA 1
ATOM 1013 C C . ALA A 1 127 ? 14.947 -19.861 -5.475 1.00 58.47 127 ALA A C 1
ATOM 1015 O O . ALA A 1 127 ? 15.629 -19.348 -4.591 1.00 58.47 127 ALA A O 1
ATOM 1016 N N . ASP A 1 128 ? 13.796 -20.480 -5.199 1.00 57.75 128 ASP A N 1
ATOM 1017 C CA . ASP A 1 128 ? 12.907 -20.216 -4.046 1.00 57.75 128 ASP A CA 1
ATOM 1018 C C . ASP A 1 128 ? 13.223 -20.919 -2.696 1.00 57.75 128 ASP A C 1
ATOM 1020 O O . ASP A 1 128 ? 12.324 -21.156 -1.897 1.00 57.75 128 ASP A O 1
ATOM 1024 N N . GLU A 1 129 ? 14.465 -21.297 -2.370 1.00 48.38 129 GLU A N 1
ATOM 1025 C CA . GLU A 1 129 ? 14.688 -22.089 -1.132 1.00 48.38 129 GLU A CA 1
ATOM 1026 C C . GLU A 1 129 ? 14.954 -21.294 0.170 1.00 48.38 129 GLU A C 1
ATOM 1028 O O . GLU A 1 129 ? 14.894 -21.898 1.240 1.00 48.38 129 GLU A O 1
ATOM 1033 N N . ASP A 1 130 ? 15.174 -19.969 0.151 1.00 50.59 130 ASP A N 1
ATOM 1034 C CA . ASP A 1 130 ? 15.593 -19.216 1.365 1.00 50.59 130 ASP A CA 1
ATOM 1035 C C . ASP A 1 130 ? 14.710 -18.009 1.765 1.00 50.59 130 ASP A C 1
ATOM 1037 O O . ASP A 1 130 ? 14.902 -17.418 2.831 1.00 50.59 130 ASP A O 1
ATOM 1041 N N . THR A 1 131 ? 13.698 -17.651 0.973 1.00 50.19 131 THR A N 1
ATOM 1042 C CA . THR A 1 131 ? 12.864 -16.444 1.169 1.00 50.19 131 THR A CA 1
ATOM 1043 C C . THR A 1 131 ? 11.868 -16.567 2.332 1.00 50.19 131 THR A C 1
ATOM 1045 O O . THR A 1 131 ? 11.500 -15.572 2.957 1.00 50.19 131 THR A O 1
ATOM 1048 N N . GLY A 1 132 ? 11.460 -17.792 2.684 1.00 43.97 132 GLY A N 1
ATOM 1049 C CA . GLY A 1 132 ? 10.434 -18.043 3.706 1.00 43.97 132 GLY A CA 1
ATOM 1050 C C . GLY A 1 132 ? 10.826 -17.642 5.135 1.00 43.97 132 GLY A C 1
ATOM 1051 O O . GLY A 1 132 ? 9.973 -17.199 5.897 1.00 43.97 132 GLY A O 1
ATOM 1052 N N . LYS A 1 133 ? 12.112 -17.734 5.503 1.00 40.66 133 LYS A N 1
ATOM 1053 C CA . LYS A 1 133 ? 12.572 -17.401 6.868 1.00 40.66 133 LYS A CA 1
ATOM 1054 C C . LYS A 1 133 ? 12.621 -15.901 7.145 1.00 40.66 133 LYS A C 1
ATOM 1056 O O . LYS A 1 133 ? 12.307 -15.477 8.248 1.00 40.66 133 LYS A O 1
ATOM 1061 N N . ILE A 1 134 ? 12.989 -15.102 6.145 1.00 43.62 134 ILE A N 1
ATOM 1062 C CA . ILE A 1 134 ? 13.033 -13.639 6.279 1.00 43.62 134 ILE A CA 1
ATOM 1063 C C . ILE A 1 134 ? 11.606 -13.087 6.422 1.00 43.62 134 ILE A C 1
ATOM 1065 O O . ILE A 1 134 ? 11.371 -12.190 7.227 1.00 43.62 134 ILE A O 1
ATOM 1069 N N . ARG A 1 135 ? 10.641 -13.676 5.700 1.00 43.66 135 ARG A N 1
ATOM 1070 C CA . ARG A 1 135 ? 9.217 -13.321 5.790 1.00 43.66 135 ARG A CA 1
ATOM 1071 C C . ARG A 1 135 ? 8.627 -13.597 7.177 1.00 43.66 135 ARG A C 1
ATOM 1073 O O . ARG A 1 135 ? 7.910 -12.749 7.695 1.00 43.66 135 ARG A O 1
ATOM 1080 N N . GLU A 1 136 ? 8.966 -14.726 7.805 1.00 47.06 136 GLU A N 1
ATOM 1081 C CA . GLU A 1 136 ? 8.492 -15.067 9.159 1.00 47.06 136 GLU A CA 1
ATOM 1082 C C . GLU A 1 136 ? 9.040 -14.101 10.230 1.00 47.06 136 GLU A C 1
ATOM 1084 O O . GLU A 1 136 ? 8.291 -13.637 11.089 1.00 47.06 136 GLU A O 1
ATOM 1089 N N . ASP A 1 137 ? 10.319 -13.717 10.147 1.00 44.25 137 ASP A N 1
ATOM 1090 C CA . ASP A 1 137 ? 10.931 -12.766 11.088 1.00 44.25 137 ASP A CA 1
ATOM 1091 C C . ASP A 1 137 ? 10.353 -11.341 10.948 1.00 44.25 137 ASP A C 1
ATOM 1093 O O . ASP A 1 137 ? 10.124 -10.659 11.951 1.00 44.25 137 ASP A O 1
ATOM 1097 N N . ILE A 1 138 ? 10.054 -10.899 9.719 1.00 47.38 138 ILE A N 1
ATOM 1098 C CA . ILE A 1 138 ? 9.399 -9.606 9.460 1.00 47.38 138 ILE A CA 1
ATOM 1099 C C . ILE A 1 138 ? 7.941 -9.633 9.935 1.00 47.38 138 ILE A C 1
ATOM 1101 O O . ILE A 1 138 ? 7.508 -8.706 10.619 1.00 47.38 138 ILE A O 1
ATOM 1105 N N . ALA A 1 139 ? 7.197 -10.703 9.641 1.00 47.06 139 ALA A N 1
ATOM 1106 C CA . ALA A 1 139 ? 5.803 -10.844 10.054 1.00 47.06 139 ALA A CA 1
ATOM 1107 C C . ALA A 1 139 ? 5.643 -10.791 11.582 1.00 47.06 139 ALA A C 1
ATOM 1109 O O . ALA A 1 139 ? 4.723 -10.128 12.068 1.00 47.06 139 ALA A O 1
ATOM 1110 N N . ASN A 1 140 ? 6.562 -11.420 12.326 1.00 53.12 140 ASN A N 1
ATOM 1111 C CA . ASN A 1 140 ? 6.600 -11.371 13.789 1.00 53.12 140 ASN A CA 1
ATOM 1112 C C . ASN A 1 140 ? 6.896 -9.953 14.308 1.00 53.12 140 ASN A C 1
ATOM 1114 O O . ASN A 1 140 ? 6.188 -9.462 15.183 1.00 53.12 140 ASN A O 1
ATOM 1118 N N . SER A 1 141 ? 7.885 -9.258 13.729 1.00 55.75 141 SER A N 1
ATOM 1119 C CA . SER A 1 141 ? 8.206 -7.873 14.112 1.00 55.75 141 SER A CA 1
ATOM 1120 C C . SER A 1 141 ? 7.046 -6.908 13.850 1.00 55.75 141 SER A C 1
ATOM 1122 O O . SER A 1 141 ? 6.808 -5.998 14.641 1.00 55.75 141 SER A O 1
ATOM 1124 N N . LEU A 1 142 ? 6.316 -7.099 12.750 1.00 50.75 142 LEU A N 1
ATOM 1125 C CA . LEU A 1 142 ? 5.158 -6.273 12.408 1.00 50.75 142 LEU A CA 1
ATOM 1126 C C . LEU A 1 142 ? 3.944 -6.567 13.289 1.00 50.75 142 LEU A C 1
ATOM 1128 O O . LEU A 1 142 ? 3.114 -5.684 13.481 1.00 50.75 142 LEU A O 1
ATOM 1132 N N . ASP A 1 143 ? 3.830 -7.778 13.839 1.00 57.66 143 ASP A N 1
ATOM 1133 C CA . ASP A 1 143 ? 2.762 -8.132 14.782 1.00 57.66 143 ASP A CA 1
ATOM 1134 C C . ASP A 1 143 ? 2.911 -7.396 16.119 1.00 57.66 143 ASP A C 1
ATOM 1136 O O . ASP A 1 143 ? 1.944 -6.834 16.640 1.00 57.66 143 ASP A O 1
ATOM 1140 N N . ASP A 1 144 ? 4.143 -7.326 16.631 1.00 62.34 144 ASP A N 1
ATOM 1141 C CA . ASP A 1 144 ? 4.474 -6.588 17.853 1.00 62.34 144 ASP A CA 1
ATOM 1142 C C . ASP A 1 144 ? 4.195 -5.084 17.691 1.00 62.34 144 ASP A C 1
ATOM 1144 O O . ASP A 1 144 ? 3.614 -4.435 18.569 1.00 62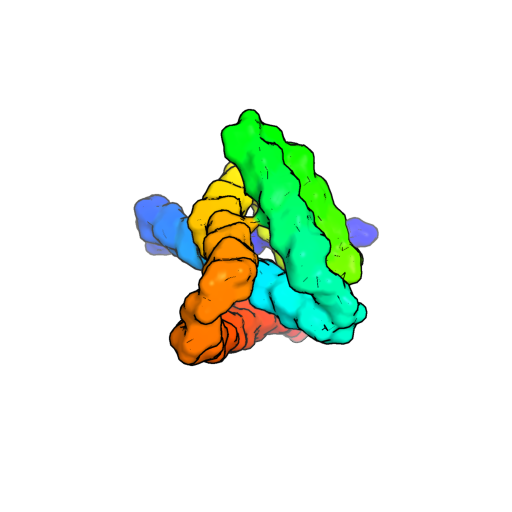.34 144 ASP A O 1
ATOM 1148 N N . GLU A 1 145 ? 4.572 -4.526 16.541 1.00 59.47 145 GLU A N 1
ATOM 1149 C CA . GLU A 1 145 ? 4.401 -3.109 16.227 1.00 59.47 145 GLU A CA 1
ATOM 1150 C C . GLU A 1 145 ? 2.917 -2.765 15.985 1.00 59.47 145 GLU A C 1
ATOM 1152 O O . GLU A 1 145 ? 2.412 -1.750 16.479 1.00 59.47 145 GLU A O 1
ATOM 1157 N N . TYR A 1 146 ? 2.173 -3.668 15.338 1.00 53.28 146 TYR A N 1
ATOM 1158 C CA . TYR A 1 146 ? 0.722 -3.579 15.175 1.00 53.28 146 TYR A CA 1
ATOM 1159 C C . TYR A 1 146 ? -0.017 -3.611 16.515 1.00 53.28 146 TYR A C 1
ATOM 1161 O O . TYR A 1 146 ? -0.893 -2.778 16.759 1.00 53.28 146 TYR A O 1
ATOM 1169 N N . CYS A 1 147 ? 0.356 -4.516 17.424 1.00 60.78 147 CYS A N 1
ATOM 1170 C CA . CYS A 1 147 ? -0.219 -4.556 18.768 1.00 6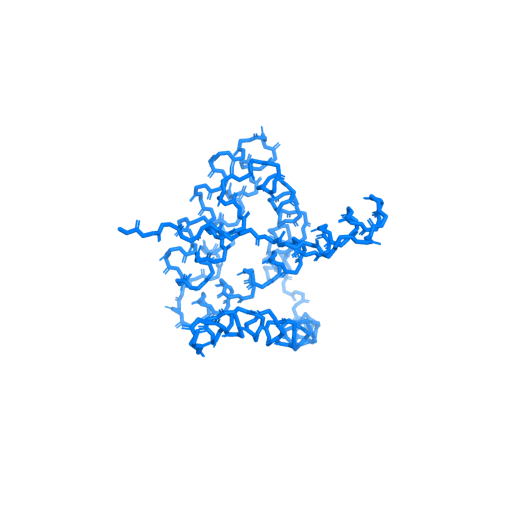0.78 147 CYS A CA 1
ATOM 1171 C C . CYS A 1 147 ? -0.016 -3.226 19.508 1.00 60.78 147 CYS A C 1
ATOM 1173 O O . CYS A 1 147 ? -0.915 -2.779 20.228 1.00 60.78 147 CYS A O 1
ATOM 1175 N N . CYS A 1 148 ? 1.127 -2.564 19.303 1.00 61.84 148 CYS A N 1
ATOM 1176 C CA . CYS A 1 148 ? 1.403 -1.247 19.872 1.00 61.84 148 CYS A CA 1
ATOM 1177 C C . CYS A 1 148 ? 0.493 -0.157 19.286 1.00 61.84 148 CYS A C 1
ATOM 1179 O O . CYS A 1 148 ? -0.122 0.593 20.050 1.00 61.84 148 CYS A O 1
ATOM 1181 N N . LEU A 1 149 ? 0.364 -0.077 17.956 1.00 57.28 149 LEU A N 1
ATOM 1182 C CA . LEU A 1 149 ? -0.485 0.934 17.314 1.00 57.28 149 LEU A CA 1
ATOM 1183 C C . LEU A 1 149 ? -1.973 0.700 17.580 1.00 57.28 149 LEU A C 1
ATOM 1185 O O . LEU A 1 149 ? -2.679 1.643 17.937 1.00 57.28 149 LEU A O 1
ATOM 1189 N N . ARG A 1 150 ? -2.443 -0.549 17.508 1.00 56.31 150 ARG A N 1
ATOM 1190 C CA . ARG A 1 150 ? -3.824 -0.908 17.848 1.00 56.31 150 ARG A CA 1
ATOM 1191 C C . ARG A 1 150 ? -4.148 -0.560 19.295 1.00 56.31 150 ARG A C 1
ATOM 1193 O O . ARG A 1 150 ? -5.155 0.087 19.556 1.00 56.31 150 ARG A O 1
ATOM 1200 N N . SER A 1 151 ? -3.254 -0.881 20.232 1.00 61.41 151 SER A N 1
ATOM 1201 C CA . SER A 1 151 ? -3.423 -0.487 21.636 1.00 61.41 151 SER A CA 1
ATOM 1202 C C . SER A 1 151 ? -3.482 1.034 21.803 1.00 61.41 151 SER A C 1
ATOM 1204 O O . SER A 1 151 ? -4.240 1.524 22.640 1.00 61.41 151 SER A O 1
ATOM 1206 N N . ALA A 1 152 ? -2.715 1.800 21.020 1.00 57.03 152 ALA A N 1
ATOM 1207 C CA . ALA A 1 152 ? -2.759 3.262 21.042 1.00 57.03 152 ALA A CA 1
ATOM 1208 C C . ALA A 1 152 ? -4.079 3.824 20.481 1.00 57.03 152 ALA A C 1
ATOM 1210 O O . ALA A 1 152 ? -4.585 4.823 21.001 1.00 57.03 152 ALA A O 1
ATOM 1211 N N . MET A 1 153 ? -4.655 3.173 19.468 1.00 56.25 153 MET A N 1
ATOM 1212 C CA . MET A 1 153 ? -5.973 3.503 18.919 1.00 56.25 153 MET A CA 1
ATOM 1213 C C . MET A 1 153 ? -7.088 3.173 19.925 1.00 56.25 153 MET A C 1
ATOM 1215 O O . MET A 1 153 ? -7.849 4.065 20.306 1.00 56.25 153 MET A O 1
ATOM 1219 N N . ASP A 1 154 ? -7.101 1.949 20.459 1.00 58.47 154 ASP A N 1
ATOM 1220 C CA . ASP A 1 154 ? -8.108 1.460 21.413 1.00 58.47 154 ASP A CA 1
ATOM 1221 C C . ASP A 1 154 ? -8.080 2.245 22.742 1.00 58.47 154 ASP A C 1
ATOM 1223 O O . ASP A 1 154 ? -9.115 2.582 23.323 1.00 58.47 154 ASP A O 1
ATOM 1227 N N . SER A 1 155 ? -6.889 2.625 23.222 1.00 56.47 155 SER A N 1
ATOM 1228 C CA . SER A 1 155 ? -6.731 3.427 24.449 1.00 56.47 155 SER A CA 1
ATOM 1229 C C . SER A 1 155 ? -7.294 4.847 24.317 1.00 56.47 155 SER A C 1
ATOM 1231 O O . SER A 1 155 ? -7.597 5.494 25.324 1.00 56.47 155 SER A O 1
ATOM 1233 N N . ARG A 1 156 ? -7.447 5.358 23.089 1.00 49.25 156 ARG A N 1
ATOM 1234 C CA . ARG A 1 156 ? -8.005 6.690 22.823 1.00 49.25 156 ARG A CA 1
ATOM 1235 C C . ARG A 1 156 ? -9.534 6.670 22.777 1.00 49.25 156 ARG A C 1
ATOM 1237 O O . ARG A 1 156 ? -10.148 7.676 23.134 1.00 49.25 156 ARG A O 1
ATOM 1244 N N . GLU A 1 157 ? -10.145 5.533 22.444 1.00 49.97 157 GLU A N 1
ATOM 1245 C CA . GLU A 1 157 ? -11.599 5.338 22.517 1.00 49.97 157 GLU A CA 1
ATOM 1246 C C . GLU A 1 157 ? -12.108 5.201 23.964 1.00 49.97 157 GLU A C 1
ATOM 1248 O O . GLU A 1 157 ? -13.200 5.673 24.285 1.00 49.97 157 GLU A O 1
ATOM 1253 N N . GLY A 1 158 ? -11.292 4.663 24.880 1.00 42.66 158 GLY A N 1
ATOM 1254 C CA . GLY A 1 158 ? -11.624 4.550 26.310 1.00 42.66 158 GLY A CA 1
ATOM 1255 C C . GLY A 1 158 ? -11.548 5.855 27.122 1.00 42.66 158 GLY A C 1
ATOM 1256 O O . GLY A 1 158 ? -12.024 5.904 28.252 1.00 42.66 158 GLY A O 1
ATOM 1257 N N . SER A 1 159 ? -10.979 6.931 26.567 1.00 45.28 159 SER A N 1
ATOM 1258 C CA . SER A 1 159 ? -10.755 8.223 27.253 1.00 45.28 159 SER A CA 1
ATOM 1259 C C . SER A 1 159 ? -11.952 9.197 27.160 1.00 45.28 159 SER A C 1
ATOM 1261 O O . SER A 1 159 ? -11.908 10.341 27.618 1.00 45.28 159 SER A O 1
ATOM 1263 N N . HIS A 1 160 ? -13.075 8.764 26.580 1.00 47.16 160 HIS A N 1
ATOM 1264 C CA . HIS A 1 160 ? -14.332 9.526 26.551 1.00 47.16 160 HIS A CA 1
ATOM 1265 C C . HIS A 1 160 ? -15.421 8.923 27.443 1.00 47.16 160 HIS A C 1
ATOM 1267 O O . HIS A 1 160 ? -16.598 8.875 27.087 1.00 47.16 160 HIS A O 1
ATOM 1273 N N . GLY A 1 161 ? -15.025 8.537 28.652 1.00 49.59 161 GLY A N 1
ATOM 1274 C CA . GLY A 1 161 ? -15.935 8.257 29.750 1.00 49.59 161 GLY A CA 1
ATOM 1275 C C . GLY A 1 161 ? -15.245 8.476 31.087 1.00 49.59 161 GLY A C 1
ATOM 1276 O O . GLY A 1 161 ? -14.568 7.576 31.557 1.00 49.59 161 GLY A O 1
ATOM 1277 N N . GLU A 1 162 ? -15.389 9.672 31.659 1.00 41.06 162 GLU A N 1
ATOM 1278 C CA . GLU A 1 162 ? -15.897 9.905 33.024 1.00 41.06 162 GLU A CA 1
ATOM 1279 C C . GLU A 1 162 ? -15.727 11.389 33.426 1.00 41.06 162 GLU A C 1
ATOM 1281 O O . GLU A 1 162 ? -14.621 11.922 33.426 1.00 41.06 162 GLU A O 1
ATOM 1286 N N . GLU A 1 163 ? -16.889 11.992 33.729 1.00 39.72 163 GLU A N 1
ATOM 1287 C CA . GLU A 1 163 ? -17.220 13.277 34.399 1.00 39.72 163 GLU A CA 1
ATOM 1288 C C . GLU A 1 163 ? -16.748 14.633 33.834 1.00 39.72 163 GLU A C 1
ATOM 1290 O O . GLU A 1 163 ? -15.582 15.047 34.008 1.00 39.72 163 GLU A O 1
#

pLDDT: mean 71.07, std 18.71, range [27.75, 94.5]

Secondary structure (DSSP, 8-state):
-----------TT--HHHHHHHHHHHHHHHHHHHHHHHHHHHHHHT--HHHHHHHHHHHHHHHHTT-HHHHHHHHHHHHHHH-HHHHHHHHHHTTT-HHHHHHHHHHHIIIIIHHHHHHHHHHHHT--SSHHHHHHHHHHHHHHHHHHHHHHHHHHHTTS---

Radius of gyration: 17.23 Å; chains: 1; bounding box: 37×42×47 Å

Foldseek 3Di:
DDDPQQDPDDDPDDDPVRVVVVLLVVLLLLLLLLLLQLVVQCVVVVPDLVVVLVLLVVLLVCLVVVVLVVSLVSSLVSCVVRPVVSNVSCCNQVPPDVVSSNSNSVSNNVPPSVVSVVVVVCVVVVVPDPPVVVVVVSSVVSVVVVVVVVCVVVVVVVVPDDD

Sequence (163 aa):
MRKVGFTIEFGKTENEKERGENFVSGIEALVRMTEKRLSDAVHDTGLEFDAYVDALDEISSYTDEGDYETAVELIYLLALLLDEDAKEMLEGVIYPDENVAKIFLDYFNEYIADGYVVDRLLQESGADEDTGKIREDIANSLDDEYCCLRSAMDSREGSHGEE